Protein AF-A0A359N1A6-F1 (afdb_monomer)

Mean predicted aligned error: 4.42 Å

Foldseek 3Di:
DAEAEDPDDPVSNCVLQDDDPPDDDDYHYACCCVPPDDRPPDDDDDDPPDHDDDDDDPD

Sequence (59 aa):
MHPLYSELPIEEQTRVLNKEDNTRVVIVSTNIAEESLTIPHLFAVVDPGIEKTVFVNKY

Nearest PDB structures (foldseek):
  6h57-assembly1_A  TM=9.314E-01  e=2.652E-02  Saccharomyces cerevisiae S288C
  9esi-assembly1_z  TM=8.890E-01  e=1.856E-02  Schizosaccharomyces pombe
  6o16-assembly1_A  TM=8.936E-01  e=3.286E-02  Mus musculus
  6zww-assembly3_E  TM=7.873E-01  e=2.652E-02  Escherichia coli
  8b9i-assembly1_A  TM=8.447E-01  e=1.697E-01  Drosophila melanogaster

Structure (mmCIF, N/CA/C/O backbone):
data_AF-A0A359N1A6-F1
#
_entry.id   AF-A0A359N1A6-F1
#
loop_
_atom_site.group_PDB
_atom_site.id
_atom_site.type_symbol
_atom_site.label_atom_id
_atom_site.label_alt_id
_atom_site.label_comp_id
_atom_site.label_asym_id
_atom_site.label_entity_id
_atom_site.label_seq_id
_atom_site.pdbx_PDB_ins_code
_atom_site.Cartn_x
_atom_site.Cartn_y
_atom_site.Cartn_z
_atom_site.occupancy
_atom_site.B_iso_or_equiv
_atom_site.auth_seq_id
_atom_site.auth_comp_id
_atom_site.auth_asym_id
_atom_site.auth_atom_id
_atom_site.pdbx_PDB_model_num
ATOM 1 N N . MET A 1 1 ? -12.938 4.459 -1.140 1.00 87.38 1 MET A N 1
ATOM 2 C CA . MET A 1 1 ? -11.997 3.745 -2.028 1.00 87.38 1 MET A CA 1
ATOM 3 C C . MET A 1 1 ? -10.833 4.684 -2.266 1.00 87.38 1 MET A C 1
ATOM 5 O O . MET A 1 1 ? -11.091 5.798 -2.704 1.00 87.38 1 MET A O 1
ATOM 9 N N . HIS A 1 2 ? -9.612 4.282 -1.919 1.00 93.12 2 HIS A N 1
ATOM 10 C CA . HIS A 1 2 ? -8.411 5.122 -2.005 1.00 93.12 2 HIS A CA 1
ATOM 11 C C . HIS A 1 2 ? -7.458 4.574 -3.069 1.00 93.12 2 HIS A C 1
ATOM 13 O O . HIS A 1 2 ? -7.130 3.386 -3.002 1.00 93.12 2 HIS A O 1
ATOM 19 N N . PRO A 1 3 ? -7.030 5.379 -4.052 1.00 95.38 3 PRO A N 1
ATOM 20 C CA . PRO A 1 3 ? -5.979 4.968 -4.967 1.00 95.38 3 PRO A CA 1
ATOM 21 C C . PRO A 1 3 ? -4.605 5.068 -4.289 1.00 95.38 3 PRO A C 1
ATOM 23 O O . PRO A 1 3 ? -4.379 5.957 -3.471 1.00 95.38 3 PRO A O 1
ATOM 26 N N . LEU A 1 4 ? -3.681 4.181 -4.654 1.00 94.81 4 LEU A N 1
ATOM 27 C CA . LEU A 1 4 ? -2.282 4.245 -4.234 1.00 94.81 4 LEU A CA 1
ATOM 28 C C . LEU A 1 4 ? -1.366 3.858 -5.406 1.00 94.81 4 LEU A C 1
ATOM 30 O O . LEU A 1 4 ? -1.286 2.702 -5.810 1.00 94.81 4 LEU A O 1
ATOM 34 N N . TYR A 1 5 ? -0.698 4.842 -5.996 1.00 94.25 5 TYR A N 1
ATOM 35 C CA . TYR A 1 5 ? 0.249 4.654 -7.096 1.00 94.25 5 TYR A CA 1
ATOM 36 C C . TYR A 1 5 ? 1.284 5.783 -7.086 1.00 94.25 5 TYR A C 1
ATOM 38 O O . TYR A 1 5 ? 1.057 6.840 -6.498 1.00 94.25 5 TYR A O 1
ATOM 46 N N . SER A 1 6 ? 2.424 5.563 -7.739 1.00 90.88 6 SER A N 1
ATOM 47 C CA . SER A 1 6 ? 3.622 6.4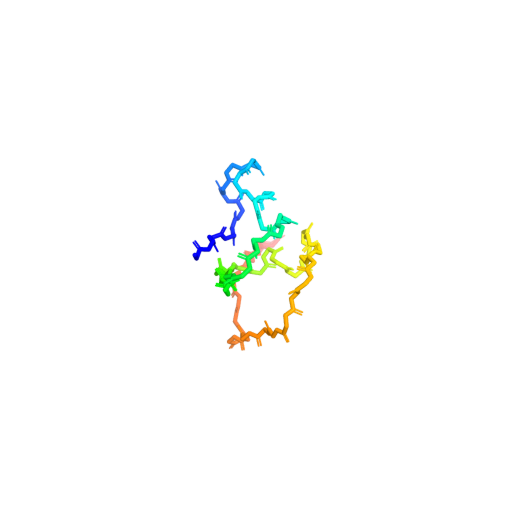12 -7.632 1.00 90.88 6 SER A CA 1
ATOM 48 C C . SER A 1 6 ? 3.440 7.871 -8.055 1.00 90.88 6 SER A C 1
ATOM 50 O O . SER A 1 6 ? 4.171 8.733 -7.583 1.00 90.88 6 SER A O 1
ATOM 52 N N . GLU A 1 7 ? 2.492 8.155 -8.947 1.00 94.31 7 GLU A N 1
ATOM 53 C CA . GLU A 1 7 ? 2.234 9.505 -9.470 1.00 94.31 7 GLU A CA 1
ATOM 54 C C . GLU A 1 7 ? 1.277 10.330 -8.588 1.00 94.31 7 GLU A C 1
ATOM 56 O O . GLU A 1 7 ? 1.070 11.512 -8.860 1.00 94.31 7 GLU A O 1
ATOM 61 N N . LEU A 1 8 ? 0.688 9.747 -7.534 1.00 95.12 8 LEU A N 1
ATOM 62 C CA . LEU A 1 8 ? -0.148 10.511 -6.605 1.00 95.12 8 LEU A CA 1
ATOM 63 C C . LEU A 1 8 ? 0.689 11.518 -5.803 1.00 95.12 8 LEU A C 1
ATOM 65 O O . LEU A 1 8 ? 1.797 11.182 -5.377 1.00 95.12 8 LEU A O 1
ATOM 69 N N . PRO A 1 9 ? 0.152 12.713 -5.496 1.00 95.94 9 PRO A N 1
ATOM 70 C CA . PRO A 1 9 ? 0.764 13.610 -4.522 1.00 95.94 9 PRO A CA 1
ATOM 71 C C . PRO A 1 9 ? 0.990 12.906 -3.177 1.00 95.94 9 PRO A C 1
ATOM 73 O O . PRO A 1 9 ? 0.155 12.117 -2.734 1.00 95.94 9 PRO A O 1
ATOM 76 N N . ILE A 1 10 ? 2.094 13.213 -2.489 1.00 91.50 10 ILE A N 1
ATOM 77 C CA . ILE A 1 10 ? 2.452 12.561 -1.214 1.00 91.50 10 ILE A CA 1
ATOM 78 C C . ILE A 1 10 ? 1.364 12.716 -0.138 1.00 91.50 10 ILE A C 1
ATOM 80 O O . ILE A 1 10 ? 1.098 11.799 0.641 1.00 91.50 10 ILE A O 1
ATOM 84 N N . GLU A 1 11 ? 0.682 13.859 -0.128 1.00 92.75 11 GLU A N 1
ATOM 85 C CA . GLU A 1 11 ? -0.441 14.139 0.770 1.00 92.75 11 GLU A CA 1
ATOM 86 C C . GLU A 1 11 ? -1.617 13.194 0.508 1.00 92.75 11 GLU A C 1
ATOM 88 O O . GLU A 1 11 ? -2.281 12.765 1.445 1.00 92.75 11 GLU A O 1
ATOM 93 N N . GLU A 1 12 ? -1.844 12.802 -0.747 1.00 93.38 12 GLU A N 1
ATOM 94 C CA . GLU A 1 12 ? -2.862 11.814 -1.094 1.00 93.38 12 GLU A CA 1
ATOM 95 C C . GLU A 1 12 ? -2.408 10.389 -0.781 1.00 93.38 12 GLU A C 1
ATOM 97 O O . GLU A 1 12 ? -3.191 9.618 -0.226 1.00 93.38 12 GLU A O 1
ATOM 102 N N . GLN A 1 13 ? -1.141 10.052 -1.047 1.00 93.25 13 GLN A N 1
ATOM 103 C CA . GLN A 1 13 ? -0.584 8.737 -0.711 1.00 93.25 13 GLN A CA 1
ATOM 104 C C . GLN A 1 13 ? -0.682 8.455 0.792 1.00 93.25 13 GLN A C 1
ATOM 106 O O . GLN A 1 13 ? -1.066 7.364 1.197 1.00 93.25 13 GLN A O 1
ATOM 111 N N . THR A 1 14 ? -0.402 9.449 1.635 1.00 91.94 14 THR A N 1
ATOM 112 C CA . THR A 1 14 ? -0.442 9.300 3.099 1.00 91.94 14 THR A CA 1
ATOM 113 C C . THR A 1 14 ? -1.856 9.189 3.672 1.00 91.94 14 THR A C 1
ATOM 115 O O . THR A 1 14 ? -2.007 8.790 4.827 1.00 91.94 14 THR A O 1
ATOM 118 N N . ARG A 1 15 ? -2.918 9.435 2.888 1.00 90.81 15 ARG A N 1
ATOM 119 C CA . ARG A 1 15 ? -4.306 9.256 3.356 1.00 90.81 15 ARG A CA 1
ATOM 120 C C . ARG A 1 15 ? -4.602 7.823 3.775 1.00 90.81 15 ARG A C 1
ATOM 122 O O . ARG A 1 15 ? -5.371 7.636 4.712 1.00 90.81 15 ARG A O 1
ATOM 129 N N . VAL A 1 16 ? -3.965 6.838 3.138 1.00 91.12 16 VAL A N 1
ATOM 130 C CA . VAL A 1 16 ? -4.144 5.411 3.458 1.00 91.12 16 VAL A CA 1
ATOM 131 C C . VAL A 1 16 ? -3.631 5.031 4.851 1.00 91.12 16 VAL A C 1
ATOM 133 O O . VAL A 1 16 ? -3.978 3.968 5.353 1.00 91.12 16 VAL A O 1
ATOM 136 N N . LEU A 1 17 ? -2.821 5.888 5.485 1.00 90.31 17 LEU A N 1
ATOM 137 C CA . LEU A 1 17 ? -2.324 5.688 6.849 1.00 90.31 17 LEU A CA 1
ATOM 138 C C . LEU A 1 17 ? -3.359 6.039 7.915 1.00 90.31 17 LEU A C 1
ATOM 140 O O . LEU A 1 17 ? -3.248 5.594 9.058 1.00 90.31 17 LEU A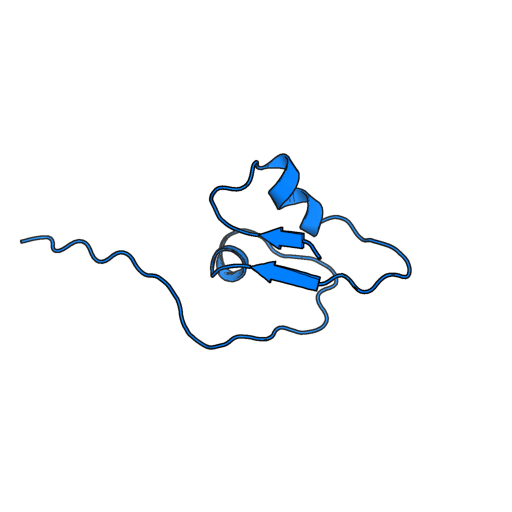 O 1
ATOM 144 N N . ASN A 1 18 ? -4.343 6.864 7.562 1.00 89.19 18 ASN A N 1
ATOM 145 C CA . ASN A 1 18 ? -5.344 7.324 8.504 1.00 89.19 18 ASN A CA 1
ATOM 146 C C . ASN A 1 18 ? -6.445 6.279 8.652 1.00 89.19 18 ASN A C 1
ATOM 148 O O . ASN A 1 18 ? -6.964 5.738 7.675 1.00 89.19 18 ASN A O 1
ATOM 152 N N . LYS A 1 19 ? -6.838 6.025 9.897 1.00 82.31 19 LYS A N 1
ATOM 153 C CA . LYS A 1 19 ? -7.975 5.164 10.195 1.00 82.31 19 LYS A CA 1
ATOM 154 C C . LYS A 1 19 ? -9.276 5.905 9.881 1.00 82.31 19 LYS A C 1
ATOM 156 O O . LYS A 1 19 ? -9.497 7.004 10.379 1.00 82.31 19 LYS A O 1
ATOM 161 N N . GLU A 1 20 ? -10.158 5.268 9.119 1.00 86.25 20 GLU A N 1
ATOM 162 C CA . GLU A 1 20 ? -11.548 5.704 8.972 1.00 86.25 20 GLU A CA 1
ATOM 163 C C . GLU A 1 20 ? -12.438 4.849 9.879 1.00 86.25 20 GLU A C 1
ATOM 165 O O . GLU A 1 20 ? -12.493 3.623 9.751 1.00 86.25 20 GLU A O 1
ATOM 170 N N . ASP A 1 21 ? -13.113 5.482 10.838 1.00 86.56 21 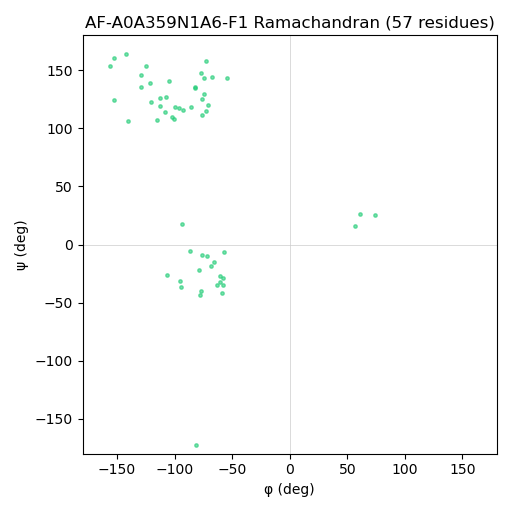ASP A N 1
ATOM 171 C CA . ASP A 1 21 ? -13.962 4.764 11.785 1.00 86.56 21 ASP A CA 1
ATOM 172 C C . ASP A 1 21 ? -15.270 4.290 11.137 1.00 86.56 21 ASP A C 1
ATOM 174 O O . ASP A 1 21 ? -15.879 4.969 10.307 1.00 86.56 21 ASP A O 1
ATOM 178 N N . ASN A 1 22 ? -15.718 3.101 11.555 1.00 86.00 22 ASN A N 1
ATOM 179 C CA . ASN A 1 22 ? -16.990 2.480 11.165 1.00 86.00 22 ASN A CA 1
ATOM 180 C C . ASN A 1 22 ? -17.206 2.290 9.653 1.00 86.00 22 ASN A C 1
ATOM 182 O O . ASN A 1 22 ? -18.326 2.012 9.226 1.00 86.00 22 ASN A O 1
ATOM 186 N N . THR A 1 23 ? -16.148 2.383 8.845 1.00 88.62 23 THR A N 1
ATOM 187 C CA . THR A 1 23 ? -16.225 2.230 7.390 1.00 88.62 23 THR A CA 1
ATOM 188 C C . THR A 1 23 ? -15.185 1.231 6.910 1.00 88.62 23 THR A C 1
ATOM 190 O O . THR A 1 23 ? -14.028 1.255 7.323 1.00 88.62 23 THR A O 1
ATOM 193 N N . ARG A 1 24 ? -15.590 0.330 6.009 1.00 90.38 24 ARG A N 1
ATOM 194 C CA . ARG A 1 24 ? -14.634 -0.532 5.313 1.00 90.38 24 ARG A CA 1
ATOM 195 C C . ARG A 1 24 ? -13.868 0.303 4.296 1.00 90.38 24 ARG A C 1
ATOM 197 O O . ARG A 1 24 ? -14.433 0.743 3.297 1.00 90.38 24 ARG A O 1
ATOM 204 N N . VAL A 1 25 ? -12.570 0.444 4.522 1.00 91.25 25 VAL A N 1
ATOM 205 C CA . VAL A 1 25 ? -11.659 1.057 3.561 1.00 91.25 25 VAL A CA 1
ATOM 206 C C . VAL A 1 25 ? -11.242 0.020 2.518 1.00 91.25 25 VAL A C 1
ATOM 208 O O . VAL A 1 25 ? -10.911 -1.118 2.846 1.00 91.25 25 VAL A O 1
ATOM 211 N N . VAL A 1 26 ? -11.274 0.421 1.247 1.00 94.12 26 VAL A N 1
ATOM 212 C CA . VAL A 1 26 ? -10.743 -0.354 0.119 1.00 94.12 26 VAL A CA 1
ATOM 213 C C . VAL A 1 26 ? -9.667 0.486 -0.542 1.00 94.12 26 VAL A C 1
ATOM 215 O O . VAL A 1 26 ? -9.947 1.612 -0.964 1.00 94.12 26 VAL A O 1
ATOM 218 N N . ILE A 1 27 ? -8.462 -0.065 -0.617 1.00 94.19 27 ILE A N 1
ATOM 219 C CA . ILE A 1 27 ? -7.301 0.565 -1.237 1.00 94.19 27 ILE A CA 1
ATOM 220 C C . ILE A 1 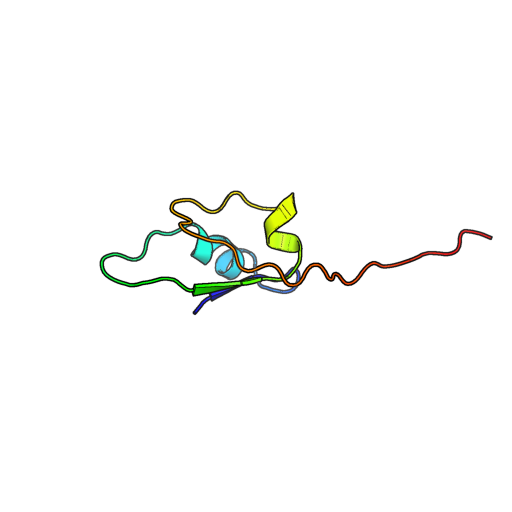27 ? -7.040 -0.177 -2.540 1.00 94.19 27 ILE A C 1
ATOM 222 O O . ILE A 1 27 ? -6.951 -1.404 -2.540 1.00 94.19 27 ILE A O 1
ATOM 226 N N . VAL A 1 28 ? -6.954 0.557 -3.644 1.00 95.38 28 VAL A N 1
ATOM 227 C CA . VAL A 1 28 ? -6.550 0.002 -4.937 1.00 95.38 28 VAL A CA 1
ATOM 228 C C . VAL A 1 28 ? -5.160 0.510 -5.238 1.00 95.38 28 VAL A C 1
ATOM 230 O O . VAL A 1 28 ? -4.963 1.711 -5.416 1.00 95.38 28 VAL A O 1
ATOM 233 N N . SER A 1 29 ? -4.210 -0.418 -5.256 1.00 94.81 29 SER A N 1
ATOM 234 C CA . SER A 1 29 ? -2.792 -0.108 -5.347 1.00 94.81 29 SER A CA 1
ATOM 235 C C . SER A 1 29 ? -2.125 -0.817 -6.518 1.00 94.81 29 SER A C 1
ATOM 237 O O . SER A 1 29 ? -2.555 -1.896 -6.923 1.00 94.81 29 SER A O 1
ATOM 239 N N . THR A 1 30 ? -1.041 -0.229 -7.022 1.00 93.25 30 THR A N 1
ATOM 240 C CA . THR A 1 30 ? -0.004 -0.975 -7.752 1.00 93.25 30 THR A CA 1
ATOM 241 C C . THR A 1 30 ? 0.956 -1.652 -6.761 1.00 93.25 30 THR A C 1
ATOM 243 O O . THR A 1 30 ? 0.754 -1.585 -5.544 1.00 93.25 30 THR A O 1
ATOM 246 N N . ASN A 1 31 ? 2.040 -2.250 -7.258 1.00 91.00 31 ASN A N 1
ATOM 247 C CA . ASN A 1 31 ? 3.125 -2.828 -6.453 1.00 91.00 31 ASN A CA 1
ATOM 248 C C . ASN A 1 31 ? 3.808 -1.838 -5.479 1.00 91.00 31 ASN A C 1
ATOM 250 O O . ASN A 1 31 ? 4.568 -2.250 -4.613 1.00 91.00 31 ASN A O 1
ATOM 254 N N . ILE A 1 32 ? 3.482 -0.540 -5.524 1.00 90.06 32 ILE A N 1
ATOM 255 C CA . ILE A 1 32 ? 3.958 0.442 -4.538 1.00 90.06 32 ILE A CA 1
ATOM 256 C C . ILE A 1 32 ? 3.575 0.088 -3.086 1.00 90.06 32 ILE A C 1
ATOM 258 O O . ILE A 1 32 ? 4.311 0.429 -2.160 1.00 90.06 32 ILE A O 1
ATOM 262 N N . ALA A 1 33 ? 2.453 -0.614 -2.876 1.00 88.62 33 ALA A N 1
ATOM 263 C CA . ALA A 1 33 ? 2.026 -1.051 -1.544 1.00 88.62 33 ALA A CA 1
ATOM 264 C C . ALA A 1 33 ? 2.940 -2.122 -0.926 1.00 88.62 33 ALA A C 1
ATOM 266 O O . ALA A 1 33 ? 2.887 -2.314 0.285 1.00 88.62 33 ALA A O 1
ATOM 267 N N . GLU A 1 34 ? 3.752 -2.816 -1.727 1.00 86.12 34 GLU A N 1
ATOM 268 C CA . GLU A 1 34 ? 4.673 -3.847 -1.242 1.00 86.12 34 GLU A CA 1
ATOM 269 C C . GLU A 1 34 ? 5.931 -3.236 -0.615 1.00 86.12 34 GLU A C 1
ATOM 271 O O . GLU A 1 34 ? 6.358 -3.656 0.459 1.00 86.12 34 GLU A O 1
ATOM 276 N N . GLU A 1 35 ? 6.501 -2.212 -1.255 1.00 75.56 35 GLU A N 1
ATOM 277 C CA . GLU A 1 35 ? 7.829 -1.701 -0.889 1.00 75.56 35 GLU A CA 1
ATOM 278 C C . GLU A 1 35 ? 7.816 -0.353 -0.156 1.00 75.56 35 GLU A C 1
ATOM 280 O O . GLU A 1 35 ? 8.756 -0.044 0.575 1.00 75.56 35 GLU A O 1
ATOM 285 N N . SER A 1 36 ? 6.794 0.488 -0.352 1.00 75.69 36 SER A N 1
ATOM 286 C CA . SER A 1 36 ? 6.898 1.904 0.042 1.00 75.69 36 SER A CA 1
ATOM 287 C C . SER A 1 36 ? 6.351 2.225 1.431 1.00 75.69 36 SER A C 1
ATOM 289 O O . SER A 1 36 ? 6.884 3.105 2.107 1.00 75.69 36 SER A O 1
ATOM 291 N N . LEU A 1 37 ? 5.262 1.577 1.859 1.00 76.38 37 LEU A N 1
ATOM 292 C CA . LEU A 1 37 ? 4.514 2.019 3.034 1.00 76.38 37 LEU A CA 1
ATOM 293 C C . LEU A 1 37 ? 3.789 0.865 3.731 1.00 76.38 37 LEU A C 1
ATOM 295 O O . LEU A 1 37 ? 2.936 0.208 3.141 1.00 76.38 37 LEU A O 1
ATOM 299 N N . THR A 1 38 ? 4.049 0.679 5.024 1.00 84.88 38 THR A N 1
ATOM 300 C CA . THR A 1 38 ? 3.266 -0.252 5.843 1.00 84.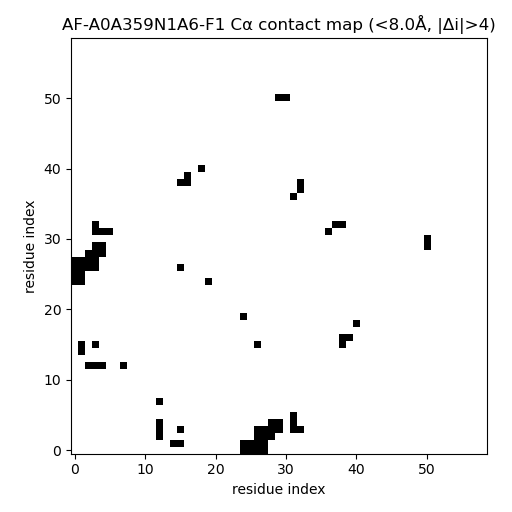88 38 THR A CA 1
ATOM 301 C C . THR A 1 38 ? 1.914 0.369 6.185 1.00 84.88 38 THR A C 1
ATOM 303 O O . THR A 1 38 ? 1.837 1.317 6.968 1.00 84.88 38 THR A O 1
ATOM 30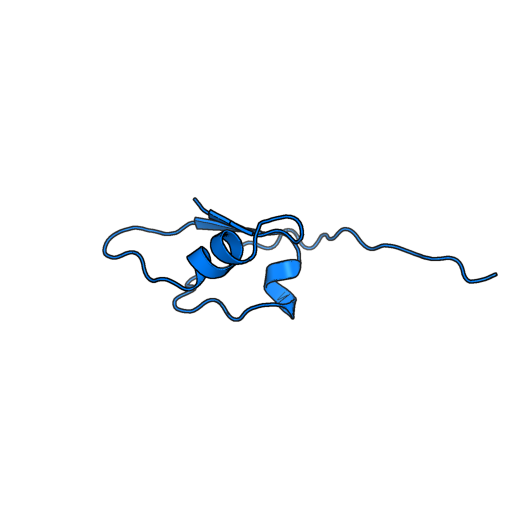6 N N . ILE A 1 39 ? 0.837 -0.180 5.623 1.00 88.88 39 ILE A N 1
ATOM 307 C CA . ILE A 1 39 ? -0.533 0.288 5.861 1.00 88.88 39 ILE A CA 1
ATOM 308 C C . ILE A 1 39 ? -1.089 -0.378 7.133 1.00 88.88 39 ILE A C 1
ATOM 310 O O . ILE A 1 39 ? -1.199 -1.608 7.180 1.00 88.88 39 ILE A O 1
ATOM 314 N N . PRO A 1 40 ? -1.448 0.388 8.180 1.00 87.62 40 PRO A N 1
ATOM 315 C CA . PRO A 1 40 ? -1.987 -0.178 9.410 1.00 87.62 40 PRO A CA 1
ATOM 316 C C . PRO A 1 40 ? -3.423 -0.689 9.213 1.00 87.62 40 PRO A C 1
ATOM 318 O O . PRO A 1 40 ? -4.156 -0.234 8.340 1.00 87.62 40 PRO A O 1
ATOM 321 N N . HIS A 1 41 ? -3.854 -1.613 10.077 1.00 85.75 41 HIS A N 1
ATOM 322 C CA . HIS A 1 41 ? -5.239 -2.113 10.126 1.00 85.75 41 HIS A CA 1
ATOM 323 C C . HIS A 1 41 ? -5.743 -2.804 8.839 1.00 85.75 41 HIS A C 1
ATOM 325 O O . HIS A 1 41 ? -6.950 -2.860 8.591 1.00 85.75 41 HIS A O 1
ATOM 331 N N . LEU A 1 42 ? -4.835 -3.370 8.037 1.00 88.12 42 LEU A N 1
ATOM 332 C CA . LEU A 1 42 ? -5.179 -4.161 6.859 1.00 88.12 42 LEU A CA 1
ATOM 333 C C . LEU A 1 42 ? -5.668 -5.563 7.266 1.00 88.12 42 LEU A C 1
ATOM 335 O O . LEU A 1 42 ? -4.976 -6.289 7.973 1.00 88.12 42 LEU A O 1
ATOM 339 N N . PHE A 1 43 ? -6.860 -5.951 6.810 1.00 91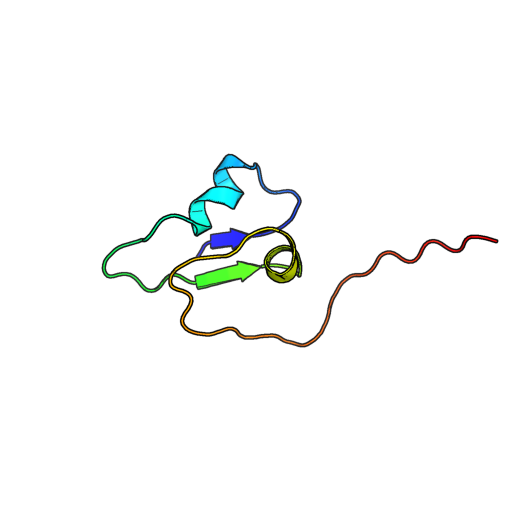.69 43 PHE A N 1
ATOM 340 C CA . PHE A 1 43 ? -7.448 -7.261 7.130 1.00 91.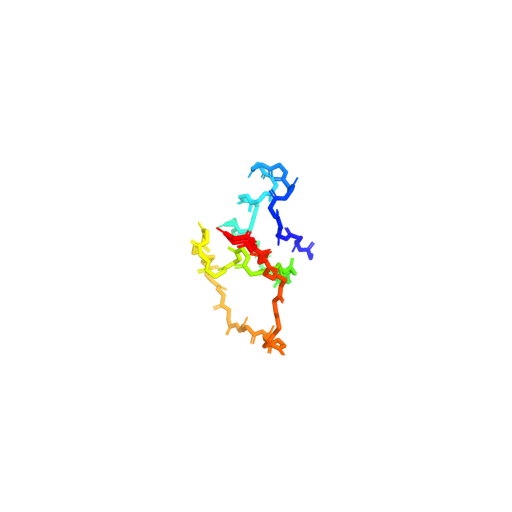69 43 PHE A CA 1
ATOM 341 C C . PHE A 1 43 ? -7.183 -8.334 6.072 1.00 91.69 43 PHE A C 1
ATOM 343 O O . PHE A 1 43 ? -7.140 -9.516 6.398 1.00 91.69 43 PHE A O 1
ATOM 350 N N . ALA A 1 44 ? -7.080 -7.939 4.804 1.00 93.88 44 ALA A N 1
ATOM 351 C CA . ALA A 1 44 ? -6.928 -8.858 3.686 1.00 93.88 44 ALA A CA 1
ATOM 352 C C . ALA A 1 44 ? -6.271 -8.158 2.493 1.00 93.88 44 ALA A C 1
ATOM 354 O O . ALA A 1 44 ? -6.430 -6.948 2.318 1.00 93.88 44 ALA A O 1
ATOM 355 N N . VAL A 1 45 ? -5.595 -8.952 1.663 1.00 93.88 45 VAL A N 1
ATOM 356 C CA . VAL A 1 45 ? -5.006 -8.552 0.380 1.00 93.88 45 VAL A CA 1
ATOM 357 C C . VAL A 1 45 ? -5.613 -9.426 -0.713 1.00 93.88 45 VAL A C 1
ATOM 359 O O . VAL A 1 45 ? -5.802 -10.626 -0.517 1.00 93.88 45 VAL A O 1
ATOM 362 N N . VAL A 1 46 ? -5.923 -8.818 -1.856 1.00 95.69 46 VAL A N 1
ATOM 363 C CA . VAL A 1 46 ? -6.275 -9.529 -3.089 1.00 95.69 46 VAL A CA 1
ATOM 364 C C . VAL A 1 46 ? -5.187 -9.203 -4.101 1.00 95.69 46 VAL A C 1
ATOM 366 O O . VAL A 1 46 ? -5.123 -8.073 -4.576 1.00 95.69 46 VAL A O 1
ATOM 369 N N . ASP A 1 47 ? -4.330 -10.179 -4.390 1.00 94.38 47 ASP A N 1
ATOM 370 C CA . ASP A 1 47 ? -3.189 -10.023 -5.291 1.00 94.38 47 ASP A CA 1
ATOM 371 C C . ASP A 1 47 ? -3.398 -10.857 -6.570 1.00 94.38 47 ASP A C 1
ATOM 373 O O . ASP A 1 47 ? -3.564 -12.078 -6.479 1.00 94.38 47 ASP A O 1
ATOM 377 N N . PRO A 1 48 ? -3.436 -10.231 -7.762 1.00 94.19 48 PRO A N 1
ATOM 378 C CA . PRO A 1 48 ? -3.522 -10.945 -9.032 1.00 94.19 48 PRO A CA 1
ATOM 379 C C . PRO A 1 48 ? -2.197 -11.595 -9.476 1.00 94.19 48 PRO A C 1
ATOM 381 O O . PRO A 1 48 ? -2.211 -12.346 -10.452 1.00 94.19 48 PRO A O 1
ATOM 384 N N . GLY A 1 49 ? -1.069 -11.322 -8.813 1.00 94.81 49 GLY A N 1
ATOM 385 C CA . GLY A 1 49 ? 0.240 -11.913 -9.114 1.00 94.81 49 GLY A CA 1
ATOM 386 C C . GLY A 1 49 ? 0.907 -11.363 -10.379 1.00 94.81 49 GLY A C 1
ATOM 387 O O . GLY A 1 49 ? 1.689 -12.069 -11.016 1.00 94.81 49 GLY A O 1
ATOM 388 N N . ILE A 1 50 ? 0.575 -10.132 -10.780 1.00 94.81 50 ILE A N 1
ATOM 389 C CA . ILE A 1 50 ? 1.143 -9.460 -11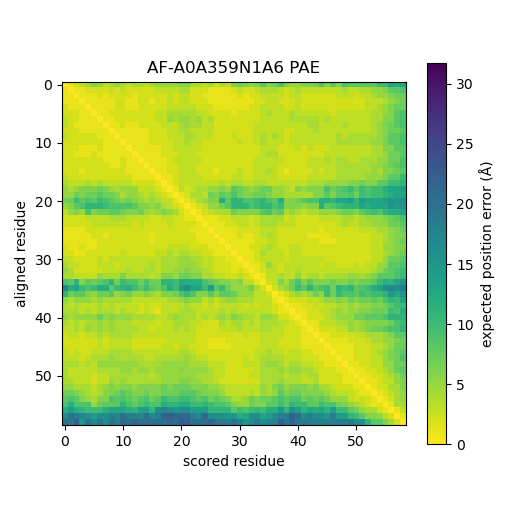.957 1.00 94.81 50 ILE A CA 1
ATOM 390 C C . ILE A 1 50 ? 1.644 -8.063 -11.604 1.00 94.81 50 ILE A C 1
ATOM 392 O O . ILE A 1 50 ? 1.023 -7.343 -10.826 1.00 94.81 50 ILE A O 1
ATOM 396 N N . GLU A 1 51 ? 2.726 -7.644 -12.253 1.00 94.19 51 GLU A N 1
ATOM 397 C CA . GLU A 1 51 ? 3.291 -6.309 -12.086 1.00 94.19 51 GLU A CA 1
ATOM 398 C C . GLU A 1 51 ? 3.817 -5.730 -13.404 1.00 94.19 51 GLU A C 1
ATOM 400 O O . GLU A 1 51 ? 4.020 -6.435 -14.396 1.00 94.19 51 GLU A O 1
ATOM 405 N N . LYS A 1 52 ? 4.032 -4.412 -13.413 1.00 90.50 52 LYS A N 1
ATOM 406 C CA . LYS A 1 52 ? 4.691 -3.705 -14.511 1.00 90.50 52 LYS A CA 1
ATOM 407 C C . LYS A 1 52 ? 6.145 -3.445 -14.129 1.00 90.50 52 LYS A C 1
ATOM 409 O O . LYS A 1 52 ? 6.422 -2.542 -13.346 1.00 90.50 52 LYS A O 1
ATOM 414 N N . THR A 1 53 ? 7.062 -4.165 -14.759 1.00 89.00 53 THR A N 1
ATOM 415 C CA . THR A 1 53 ? 8.507 -4.000 -14.557 1.00 89.00 53 THR A CA 1
ATOM 416 C C . THR A 1 53 ? 9.130 -3.264 -15.745 1.00 89.00 53 THR A C 1
ATOM 418 O O . THR A 1 53 ? 8.768 -3.495 -16.902 1.00 89.00 53 THR A O 1
ATOM 421 N N . VAL A 1 54 ? 10.080 -2.364 -15.479 1.00 89.81 54 VAL A N 1
ATOM 422 C CA . VAL A 1 54 ? 10.875 -1.710 -16.528 1.00 89.81 54 VAL A CA 1
ATOM 423 C C . VAL A 1 54 ? 12.156 -2.508 -16.741 1.00 89.81 54 VAL A C 1
ATOM 425 O O . VAL A 1 54 ? 13.010 -2.570 -15.862 1.00 89.81 54 VAL A O 1
ATOM 428 N N . PHE A 1 55 ? 12.311 -3.085 -17.930 1.00 92.25 55 PHE A N 1
ATOM 429 C CA . PHE A 1 55 ? 13.543 -3.754 -18.337 1.00 92.25 55 PHE A CA 1
ATOM 430 C C . PHE A 1 55 ? 14.404 -2.795 -19.156 1.00 92.25 55 PHE A C 1
ATOM 432 O O . PHE A 1 55 ? 14.007 -2.357 -20.234 1.00 92.25 55 PHE A O 1
ATOM 439 N N . VAL A 1 56 ? 15.595 -2.475 -18.651 1.00 91.00 56 VAL A N 1
ATOM 440 C CA . VAL A 1 56 ? 16.595 -1.688 -19.382 1.00 91.00 56 VAL A CA 1
ATOM 441 C C . VAL A 1 56 ? 17.660 -2.646 -19.909 1.00 91.00 56 VAL A C 1
ATOM 443 O O . VAL A 1 56 ? 18.428 -3.201 -19.123 1.00 91.00 56 VAL A O 1
ATOM 446 N N . ASN A 1 57 ? 17.708 -2.854 -21.229 1.00 88.50 57 ASN A N 1
ATOM 447 C CA . ASN A 1 57 ? 18.770 -3.648 -21.846 1.00 88.50 57 ASN A CA 1
ATOM 448 C C . ASN A 1 57 ? 20.088 -2.856 -21.787 1.00 88.50 57 ASN A C 1
ATOM 450 O O . ASN A 1 57 ? 20.155 -1.734 -22.285 1.00 88.50 57 ASN A O 1
ATOM 454 N N . LYS A 1 58 ? 21.112 -3.411 -21.128 1.00 77.06 58 LYS A N 1
ATOM 455 C CA . LYS A 1 58 ? 22.396 -2.732 -20.865 1.00 77.06 58 LYS A CA 1
ATOM 456 C C . LYS A 1 58 ? 23.480 -2.999 -21.922 1.00 77.06 58 LYS A C 1
ATOM 458 O O . LYS A 1 58 ? 24.650 -2.739 -21.649 1.00 77.06 58 LYS A O 1
ATOM 463 N N . TYR A 1 59 ? 23.103 -3.474 -23.108 1.00 66.88 59 TYR A N 1
ATOM 464 C CA . TYR A 1 59 ? 24.019 -3.753 -24.215 1.00 66.88 59 TYR A CA 1
ATOM 465 C C . TYR A 1 59 ? 23.431 -3.289 -25.542 1.00 66.88 59 TYR A C 1
ATOM 467 O O . TYR A 1 59 ? 22.246 -3.615 -25.794 1.00 66.88 59 TYR A O 1
#

Radius of gyration: 13.88 Å; Cα contacts (8 Å, |Δi|>4): 39; chains: 1; bounding box: 41×26×36 Å

Solvent-accessible surface area (backbone atoms only — not comparable to full-atom values): 4337 Å² total; per-residue (Å²): 119,45,75,39,52,92,86,53,57,69,76,58,51,52,51,65,64,56,88,66,82,100,52,90,84,46,76,52,61,51,75,53,61,78,79,75,54,90,60,69,92,71,89,81,84,89,78,90,88,78,82,91,80,88,83,79,81,92,122

pLDDT: mean 89.83, std 5.76, range [66.88, 95.94]

Secondary structure (DSSP, 8-state):
-EEE-TTS-HHHHGGGGSPPTTS---EEE-THHHHT---TT-------S----------